Protein AF-A0A7C1EDI6-F1 (afdb_monomer)

Sequence (149 aa):
TLNRVRDKTPDTPVVVLTGMDDEMTAIQALKEGAQDYLVKGRTDSSLLRKSLLYAYERNRLLLDLEENSYKLAESYAKLKEGAIEKSREFREFAEKLAGPARGIKEAADRLKIPGGGAGLDVIQKNAEAILDAVDNILSVENNKNSSGN

Mean predicted aligned error: 11.12 Å

Radius of gyration: 34.9 Å; Cα contacts (8 Å, |Δi|>4): 89; chains: 1; bounding box: 64×27×96 Å

Solvent-accessible surface area (backbone atoms only — not comparable to full-atom values): 8423 Å² total; per-residue (Å²): 112,68,64,69,48,41,78,75,37,77,89,53,71,40,72,47,77,36,76,67,90,45,68,68,62,43,52,50,42,42,75,72,62,31,67,45,71,44,40,59,92,79,58,51,75,67,56,53,51,48,52,53,51,52,32,48,52,55,44,50,54,51,53,53,49,51,55,48,52,51,55,49,54,52,50,53,50,52,52,52,49,53,50,53,51,51,52,50,54,52,46,54,50,37,58,63,47,42,56,60,30,49,51,51,32,54,51,42,62,74,60,64,49,96,83,60,55,75,64,51,59,52,53,32,53,51,24,49,55,50,44,53,52,36,52,53,64,63,45,64,60,61,59,64,68,67,78,72,126

Foldseek 3Di:
DLLVVCVVPVLQAAEAEEQDPDPVVQVVSVVVRHQGYHHPPPDDPVNVVVSNVCSVVVSVVVVVVVVVVVVVVVVVVVVVVVVVVVLVVVLVVLVVLLVVLVVQLVVLVVVPDPVDDPVSVVSNVVSVVSNVVSVVSVVVVVVVVVVPD

Secondary structure (DSSP, 8-state):
-HHHHHTT-TTS--EEEES---HHHHHHHHHTT-SEEEETTT--HHHHHHHHHHHHHHHHHHHHHHHHHHHHHHHHHHHHHHHHHHHHHHHHHHHHHHHHHHHHHHHHHHT--TT--HHHHHHHHHHHHHHHHHHHHHHHHHTTTTS--

pLDDT: mean 85.91, std 12.49, range [36.75, 97.25]

Structure (mmCIF, N/CA/C/O backbone):
data_AF-A0A7C1EDI6-F1
#
_entry.id   AF-A0A7C1EDI6-F1
#
loop_
_atom_site.group_PDB
_atom_site.id
_atom_site.type_symbol
_atom_site.label_atom_id
_atom_site.label_alt_id
_atom_site.label_comp_id
_atom_site.label_asym_id
_atom_site.label_entity_id
_atom_site.label_seq_id
_atom_site.pdbx_PDB_ins_code
_atom_site.Cartn_x
_atom_site.Cartn_y
_atom_site.Cartn_z
_atom_site.occupancy
_atom_site.B_iso_or_equiv
_atom_site.auth_seq_id
_atom_site.auth_comp_id
_atom_site.auth_asym_id
_atom_site.auth_atom_id
_atom_site.pdbx_PDB_model_num
ATOM 1 N N . THR A 1 1 ? -25.388 4.576 20.005 1.00 82.19 1 THR A N 1
ATOM 2 C CA . THR A 1 1 ? -24.254 5.339 20.587 1.00 82.19 1 THR A CA 1
ATOM 3 C C . THR A 1 1 ? -22.950 5.058 19.875 1.00 82.19 1 THR A C 1
ATOM 5 O O . THR A 1 1 ? -22.293 6.023 19.521 1.00 82.19 1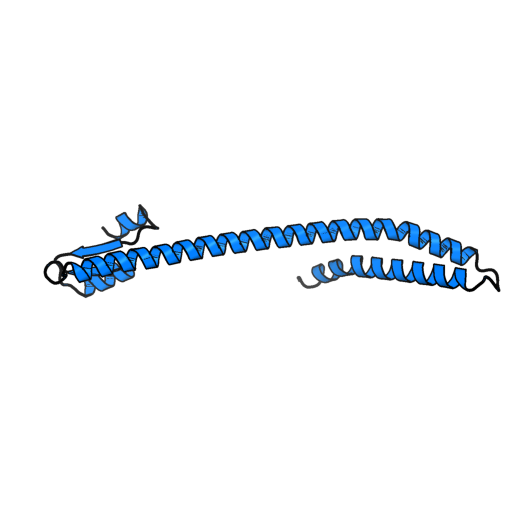 THR A O 1
ATOM 8 N N . LEU A 1 2 ? -22.608 3.790 19.620 1.00 87.56 2 LEU A N 1
ATOM 9 C CA . LEU A 1 2 ? -21.407 3.386 18.880 1.00 87.56 2 LEU A CA 1
ATOM 10 C C . LEU A 1 2 ? -21.246 4.113 17.533 1.00 87.56 2 LEU A C 1
ATOM 12 O O . LEU A 1 2 ? -20.253 4.809 17.352 1.00 87.56 2 LEU A O 1
ATOM 16 N N . ASN A 1 3 ? -22.259 4.056 16.660 1.00 89.19 3 ASN A N 1
ATOM 17 C CA . ASN A 1 3 ? -22.212 4.714 15.343 1.00 89.19 3 ASN A CA 1
ATOM 18 C C . ASN A 1 3 ? -21.893 6.214 15.441 1.00 89.19 3 ASN A C 1
ATOM 20 O O . ASN A 1 3 ? -20.965 6.685 14.806 1.00 89.19 3 ASN A O 1
ATOM 24 N N . ARG A 1 4 ? -22.527 6.941 16.373 1.00 91.88 4 ARG A N 1
ATOM 25 C CA . ARG A 1 4 ? -22.242 8.372 16.603 1.00 91.88 4 ARG A CA 1
ATOM 26 C C . ARG A 1 4 ? -20.792 8.672 17.002 1.00 91.88 4 ARG A C 1
ATOM 28 O O . ARG A 1 4 ? -20.346 9.795 16.792 1.00 91.88 4 ARG A O 1
ATOM 35 N N . VAL A 1 5 ? -20.109 7.742 17.674 1.00 90.50 5 VAL A N 1
ATOM 36 C CA . VAL A 1 5 ? -18.688 7.897 18.025 1.00 90.50 5 VAL A CA 1
ATOM 37 C C . VAL A 1 5 ? -17.841 7.631 16.788 1.00 90.50 5 VAL A C 1
ATOM 39 O O . VAL A 1 5 ? -17.033 8.478 16.429 1.00 90.50 5 VAL A O 1
ATOM 42 N N . ARG A 1 6 ? -18.095 6.521 16.088 1.00 90.12 6 ARG A N 1
ATOM 43 C CA . ARG A 1 6 ? -17.377 6.160 14.859 1.00 90.12 6 ARG A CA 1
ATOM 44 C C . ARG A 1 6 ? -17.489 7.232 13.775 1.00 90.12 6 ARG A C 1
ATOM 46 O O . ARG A 1 6 ? -16.479 7.586 13.188 1.00 90.12 6 ARG A O 1
ATOM 53 N N . ASP A 1 7 ? -18.666 7.825 13.593 1.00 90.25 7 ASP A N 1
ATOM 54 C CA . ASP A 1 7 ? -18.883 8.901 12.616 1.00 90.25 7 ASP A CA 1
ATOM 55 C C . ASP A 1 7 ? -18.039 10.152 12.915 1.00 90.25 7 ASP A C 1
ATOM 57 O O . ASP A 1 7 ? -17.698 10.911 12.013 1.00 90.25 7 ASP A O 1
ATOM 61 N N . LYS A 1 8 ? -17.710 10.393 14.190 1.00 92.25 8 LYS A N 1
ATOM 62 C CA . LYS A 1 8 ? -16.891 11.538 14.615 1.00 92.25 8 LYS A CA 1
ATOM 63 C C . LYS A 1 8 ? -15.398 11.231 14.646 1.00 92.25 8 LYS A C 1
ATOM 65 O O . LYS A 1 8 ? -14.600 12.162 14.598 1.00 92.25 8 LYS A O 1
ATOM 70 N N . THR A 1 9 ? -15.033 9.961 14.789 1.00 90.00 9 THR A N 1
ATOM 71 C CA . THR A 1 9 ? -13.649 9.495 14.926 1.00 90.00 9 THR A CA 1
ATOM 72 C C . THR A 1 9 ? -13.459 8.185 14.149 1.00 90.00 9 THR A C 1
ATOM 74 O O . THR A 1 9 ? -13.342 7.125 14.772 1.00 90.00 9 THR A O 1
ATOM 77 N N . PRO A 1 10 ? -13.467 8.226 12.804 1.00 85.12 10 PRO A N 1
ATOM 78 C CA . PRO A 1 10 ? -13.455 7.022 11.968 1.00 85.12 10 PRO A CA 1
ATOM 79 C C . PRO A 1 10 ? -12.195 6.167 12.162 1.00 85.12 10 PRO A C 1
ATOM 81 O O . PRO A 1 10 ? -12.287 4.943 12.135 1.00 85.12 10 PRO A O 1
ATOM 84 N N . ASP A 1 11 ? -11.066 6.806 12.476 1.00 88.69 11 ASP A N 1
ATOM 85 C CA . ASP A 1 11 ? -9.760 6.150 12.632 1.00 88.69 11 ASP A CA 1
ATOM 86 C C . ASP A 1 11 ? -9.436 5.783 14.086 1.00 88.69 11 ASP A C 1
ATOM 88 O O . ASP A 1 11 ? -8.305 5.425 14.409 1.00 88.69 11 ASP A O 1
ATOM 92 N N . THR A 1 12 ? -10.389 5.934 15.010 1.00 92.12 12 THR A N 1
ATOM 93 C CA . THR A 1 12 ? -10.190 5.584 16.423 1.00 92.12 12 THR A CA 1
ATOM 94 C C . THR A 1 12 ? -10.891 4.263 16.729 1.00 92.12 12 THR A C 1
ATOM 96 O O . THR A 1 12 ? -12.115 4.183 16.596 1.00 92.12 12 THR A O 1
ATOM 99 N N . PRO A 1 13 ? -10.166 3.226 17.187 1.00 93.75 13 PRO A N 1
ATOM 100 C CA . PRO A 1 13 ? -10.784 1.951 17.503 1.00 93.75 13 PRO A CA 1
ATOM 101 C C . PRO A 1 13 ? -11.673 2.093 18.740 1.00 93.75 13 PRO A C 1
ATOM 103 O O . PRO A 1 13 ? -11.284 2.696 19.742 1.00 93.75 13 PRO A O 1
ATOM 106 N N . VAL A 1 14 ? -12.870 1.507 18.687 1.00 94.69 14 VAL A N 1
ATOM 107 C CA . VAL A 1 14 ? -13.853 1.600 19.773 1.00 94.69 14 VAL A CA 1
ATOM 108 C C . VAL A 1 14 ? -14.032 0.241 20.437 1.00 94.69 14 VAL A C 1
ATOM 110 O O . VAL A 1 14 ? -14.423 -0.722 19.784 1.00 94.69 14 VAL A O 1
ATOM 113 N N . VAL A 1 15 ? -13.802 0.174 21.748 1.00 94.31 15 VAL A N 1
ATOM 114 C CA . VAL A 1 15 ? -14.146 -0.981 22.592 1.00 94.31 15 VAL A CA 1
ATOM 115 C C . VAL A 1 15 ? -15.382 -0.638 23.417 1.00 94.31 15 VAL A C 1
ATOM 117 O O . VAL A 1 15 ? -15.433 0.406 24.072 1.00 94.31 15 VAL A O 1
ATOM 120 N N . VAL A 1 16 ? -16.394 -1.503 23.392 1.00 93.56 16 VAL A N 1
ATOM 121 C CA . VAL A 1 16 ? -17.647 -1.301 24.130 1.00 93.56 16 VAL A CA 1
ATOM 122 C C . VAL A 1 16 ? -17.544 -1.967 25.500 1.00 93.56 16 VAL A C 1
ATOM 124 O O . VAL A 1 16 ? -17.243 -3.147 25.586 1.00 93.56 16 VAL A O 1
ATOM 127 N N . LEU A 1 17 ? -17.826 -1.234 26.581 1.00 91.94 17 LEU A N 1
ATOM 128 C CA . LEU A 1 17 ? -17.855 -1.769 27.949 1.00 91.94 17 LEU A CA 1
ATOM 129 C C . LEU A 1 17 ? -19.233 -1.543 28.583 1.00 91.94 17 LEU A C 1
ATOM 131 O O . LEU A 1 17 ? -19.644 -0.401 28.801 1.00 91.94 17 LEU A O 1
ATOM 135 N N . THR A 1 18 ? -19.935 -2.613 28.950 1.00 88.94 18 THR A N 1
ATOM 136 C CA . THR A 1 18 ? -21.329 -2.535 29.428 1.00 88.94 18 THR A CA 1
ATOM 137 C C . THR A 1 18 ? -21.646 -3.570 30.499 1.00 88.94 18 THR A C 1
ATOM 139 O O . THR A 1 18 ? -20.992 -4.593 30.592 1.00 88.94 18 THR A O 1
ATOM 142 N N . GLY A 1 19 ? -22.627 -3.288 31.358 1.00 87.44 19 GLY A N 1
ATOM 143 C CA . GLY A 1 19 ? -23.121 -4.254 32.349 1.00 87.44 19 GLY A CA 1
ATOM 144 C C . GLY A 1 19 ? -24.140 -5.249 31.789 1.00 87.44 19 GLY A C 1
ATOM 145 O O . GLY A 1 19 ? -24.584 -6.124 32.520 1.00 87.44 19 GLY A O 1
ATOM 146 N N . MET A 1 20 ? -24.533 -5.097 30.521 1.00 80.44 20 MET A N 1
ATOM 147 C CA . MET A 1 20 ? -25.445 -6.015 29.845 1.00 80.44 20 MET A CA 1
ATOM 148 C C . MET A 1 20 ? -24.662 -7.230 29.352 1.00 80.44 20 MET A C 1
ATOM 150 O O . MET A 1 20 ? -23.859 -7.131 28.422 1.00 80.44 20 MET A O 1
ATOM 154 N N . ASP A 1 21 ? -24.911 -8.367 29.987 1.00 81.69 21 ASP A N 1
ATOM 155 C CA . ASP A 1 21 ? -24.407 -9.676 29.577 1.00 81.69 21 ASP A CA 1
ATOM 156 C C . ASP A 1 21 ? -25.330 -10.275 28.504 1.00 81.69 21 ASP A C 1
ATOM 158 O O . ASP A 1 21 ? -25.990 -11.285 28.722 1.00 81.69 21 ASP A O 1
ATOM 162 N N . ASP A 1 22 ? -25.450 -9.571 27.375 1.00 87.50 22 ASP A N 1
ATOM 163 C CA . ASP A 1 22 ? -26.239 -10.000 26.220 1.00 87.50 22 ASP A CA 1
ATOM 164 C C . ASP A 1 22 ? -25.330 -10.204 25.005 1.00 87.50 22 ASP A C 1
ATOM 166 O O . ASP A 1 22 ? -24.761 -9.260 24.449 1.00 87.50 22 ASP A O 1
ATOM 170 N N . GLU A 1 23 ? -25.215 -11.461 24.590 1.00 86.06 23 GLU A N 1
ATOM 171 C CA . GLU A 1 23 ? -24.396 -11.889 23.461 1.00 86.06 23 GLU A CA 1
ATOM 172 C C . GLU A 1 23 ? -24.906 -11.317 22.131 1.00 86.06 23 GLU A C 1
ATOM 174 O O . GLU A 1 23 ? -24.107 -10.943 21.270 1.00 86.06 23 GLU A O 1
ATOM 179 N N . MET A 1 24 ? -26.224 -11.157 21.972 1.00 90.69 24 MET A N 1
ATOM 180 C CA . MET A 1 24 ? -26.799 -10.598 20.745 1.00 90.69 24 MET A CA 1
ATOM 181 C C . MET A 1 24 ? -26.401 -9.131 20.563 1.00 90.69 24 MET A C 1
ATOM 183 O O . MET A 1 24 ? -25.996 -8.726 19.469 1.00 90.69 24 MET A O 1
ATOM 187 N N . THR A 1 25 ? -26.438 -8.346 21.642 1.00 89.31 25 THR A N 1
ATOM 188 C CA . THR A 1 25 ? -25.945 -6.963 21.648 1.00 89.31 25 THR A CA 1
ATOM 189 C C . THR A 1 25 ? -24.439 -6.896 21.384 1.00 89.31 25 THR A C 1
ATOM 191 O O . THR A 1 25 ? -23.991 -6.024 20.634 1.00 89.31 25 THR A O 1
ATOM 194 N N . ALA A 1 26 ? -23.653 -7.824 21.940 1.00 88.75 26 ALA A N 1
ATOM 195 C CA . ALA A 1 26 ? -22.215 -7.895 21.687 1.00 88.75 26 ALA A CA 1
ATOM 196 C C . ALA A 1 26 ? -21.907 -8.137 20.200 1.00 88.75 26 ALA A C 1
ATOM 198 O O . ALA A 1 26 ? -21.146 -7.385 19.590 1.00 88.75 26 ALA A O 1
ATOM 199 N N . ILE A 1 27 ? -22.560 -9.130 19.589 1.00 91.50 27 ILE A N 1
ATOM 200 C CA . ILE A 1 27 ? -22.416 -9.441 18.160 1.00 91.50 27 ILE A CA 1
ATOM 201 C C . ILE A 1 27 ? -22.809 -8.237 17.301 1.00 91.50 27 ILE A C 1
ATOM 203 O O . ILE A 1 27 ? -22.115 -7.918 16.333 1.00 91.50 27 ILE A O 1
ATOM 207 N N . GLN A 1 28 ? -23.905 -7.557 17.644 1.00 92.69 28 GLN A N 1
ATOM 208 C CA . GLN A 1 28 ? -24.352 -6.383 16.900 1.00 92.69 28 GLN A CA 1
ATOM 209 C C . GLN A 1 28 ? -23.328 -5.243 16.974 1.00 92.69 28 GLN A C 1
ATOM 211 O O . GLN A 1 28 ? -22.999 -4.658 15.945 1.00 92.69 28 GLN A O 1
ATOM 216 N N . ALA A 1 29 ? -22.758 -4.974 18.152 1.00 91.94 29 ALA A N 1
ATOM 217 C CA . ALA A 1 29 ? -21.714 -3.965 18.310 1.00 91.94 29 ALA A CA 1
ATOM 218 C C . ALA A 1 29 ? -20.469 -4.278 17.459 1.00 91.94 29 ALA A C 1
ATOM 220 O O . ALA A 1 29 ? -19.931 -3.384 16.808 1.00 91.94 29 ALA A O 1
ATOM 221 N N . LEU A 1 30 ? -20.037 -5.544 17.413 1.00 91.81 30 LEU A N 1
ATOM 222 C CA . LEU A 1 30 ? -18.908 -5.971 16.578 1.00 91.81 30 LEU A CA 1
ATOM 223 C C . LEU A 1 30 ? -19.207 -5.806 15.080 1.00 91.81 30 LEU A C 1
ATOM 225 O O . LEU A 1 30 ? -18.370 -5.298 14.337 1.00 91.81 30 LEU A O 1
ATOM 229 N N . LYS A 1 31 ? -20.416 -6.172 14.630 1.00 92.44 31 LYS A N 1
ATOM 230 C CA . LYS A 1 31 ? -20.859 -5.960 13.237 1.00 92.44 31 LYS A CA 1
ATOM 231 C C . LYS A 1 31 ? -20.918 -4.481 12.860 1.00 92.44 31 LYS A C 1
ATOM 233 O O . LYS A 1 31 ? -20.616 -4.124 11.727 1.00 92.44 31 LYS A O 1
ATOM 238 N N . GLU A 1 32 ? -21.272 -3.625 13.812 1.00 91.00 32 GLU A N 1
ATOM 239 C CA . GLU A 1 32 ? -21.250 -2.166 13.673 1.00 91.00 32 GLU A CA 1
ATOM 240 C C . GLU A 1 32 ? -19.836 -1.569 13.781 1.00 91.00 32 GLU A C 1
ATOM 242 O O . GLU A 1 32 ? -19.678 -0.349 13.756 1.00 91.00 32 GLU A O 1
ATOM 247 N N . GLY A 1 33 ? -18.795 -2.402 13.861 1.00 89.19 33 GLY A N 1
ATOM 248 C CA . GLY A 1 33 ? -17.397 -1.982 13.812 1.00 89.19 33 GLY A CA 1
ATOM 249 C C . GLY A 1 33 ? -16.797 -1.609 15.164 1.00 89.19 33 GLY A C 1
ATOM 250 O O . GLY A 1 33 ? -15.801 -0.891 15.195 1.00 89.19 33 GLY A O 1
ATOM 251 N N . ALA A 1 34 ? -17.375 -2.064 16.281 1.00 93.00 34 ALA A N 1
ATOM 252 C CA . ALA A 1 34 ? -16.619 -2.123 17.528 1.00 93.00 34 ALA A CA 1
ATOM 253 C C . ALA A 1 34 ? -15.486 -3.152 17.398 1.00 93.00 34 ALA A C 1
ATOM 255 O O . ALA A 1 34 ? -15.663 -4.227 16.826 1.00 93.00 34 ALA A O 1
ATOM 256 N N . GLN A 1 35 ? -14.329 -2.838 17.971 1.00 92.69 35 GLN A N 1
ATOM 257 C CA . GLN A 1 35 ? -13.161 -3.714 17.956 1.00 92.69 35 GLN A CA 1
ATOM 258 C C . GLN A 1 35 ? -13.262 -4.844 18.975 1.00 92.69 35 GLN A C 1
ATOM 260 O O . GLN A 1 35 ? -12.660 -5.898 18.769 1.00 92.69 35 GLN A O 1
ATOM 265 N N . ASP A 1 36 ? -13.987 -4.599 20.067 1.00 93.75 36 ASP A N 1
ATOM 266 C CA . ASP A 1 36 ? -14.241 -5.570 21.122 1.00 93.75 36 ASP A CA 1
ATOM 267 C C . ASP A 1 36 ? -15.456 -5.153 21.973 1.00 93.75 36 ASP A C 1
ATOM 269 O O . ASP A 1 36 ? -15.869 -3.985 21.971 1.00 93.75 36 ASP A O 1
ATOM 273 N N . TYR A 1 37 ? -16.011 -6.105 22.721 1.00 93.75 37 TYR A N 1
ATOM 274 C CA . TYR A 1 37 ? -17.124 -5.914 23.644 1.00 93.75 37 TYR A CA 1
ATOM 275 C C . TYR A 1 37 ? -16.821 -6.600 24.978 1.00 93.75 37 TYR A C 1
ATOM 277 O O . TYR A 1 37 ? -16.568 -7.799 25.042 1.00 93.75 37 TYR A O 1
ATOM 285 N N . LEU A 1 38 ? -16.886 -5.840 26.066 1.00 92.62 38 LEU A N 1
ATOM 286 C CA . LEU A 1 38 ? -16.517 -6.267 27.408 1.00 92.62 38 LEU A CA 1
ATOM 287 C C . LEU A 1 38 ? -17.702 -6.116 28.367 1.00 92.62 38 LEU A C 1
ATOM 289 O O . LEU A 1 38 ? -18.373 -5.078 28.407 1.00 92.62 38 LEU A O 1
ATOM 293 N N . VAL A 1 39 ? -17.922 -7.139 29.196 1.00 91.56 39 VAL A N 1
ATOM 294 C CA . VAL A 1 39 ? -18.978 -7.144 30.216 1.00 91.56 39 VAL A CA 1
ATOM 295 C C . VAL A 1 39 ? -18.409 -6.692 31.564 1.00 91.56 39 VAL A C 1
ATOM 297 O O . VAL A 1 39 ? -17.483 -7.300 32.114 1.00 91.56 39 VAL A O 1
ATOM 300 N N . LYS A 1 40 ? -18.963 -5.615 32.127 1.00 87.50 40 LYS A N 1
ATOM 301 C CA . LYS A 1 40 ? -18.614 -5.092 33.456 1.00 87.50 40 LYS A CA 1
ATOM 302 C C . LYS A 1 40 ? -18.889 -6.162 34.514 1.00 87.50 40 LYS A C 1
ATOM 304 O O . LYS A 1 40 ? -19.928 -6.808 34.492 1.00 87.50 40 LYS A O 1
ATOM 309 N N . GLY A 1 41 ? -17.955 -6.348 35.446 1.00 83.62 41 GLY A N 1
ATOM 310 C CA . GLY A 1 41 ? -18.056 -7.364 36.503 1.00 83.62 41 GLY A CA 1
ATOM 311 C C . GLY A 1 41 ? -17.582 -8.767 36.100 1.00 83.62 41 GLY A C 1
ATOM 312 O O . GLY A 1 41 ? -17.282 -9.560 36.984 1.00 83.62 41 GLY A O 1
ATOM 313 N N . ARG A 1 42 ? -17.436 -9.056 34.798 1.00 82.25 42 ARG A N 1
ATOM 314 C CA . ARG A 1 42 ? -16.765 -10.270 34.278 1.00 82.25 42 ARG A CA 1
ATOM 315 C C . ARG A 1 42 ? -15.421 -9.993 33.607 1.00 82.25 42 ARG A C 1
ATOM 317 O O . ARG A 1 42 ? -14.682 -10.916 33.291 1.00 82.25 42 ARG A O 1
ATOM 324 N N . THR A 1 43 ? -15.110 -8.719 33.399 1.00 86.31 43 THR A N 1
ATOM 325 C CA . THR A 1 43 ? -13.843 -8.264 32.832 1.00 86.31 43 THR A CA 1
ATOM 326 C C . THR A 1 43 ? -12.893 -7.882 33.959 1.00 86.31 43 THR A C 1
ATOM 328 O O . THR A 1 43 ? -13.190 -6.965 34.728 1.00 86.31 43 THR A O 1
ATOM 331 N N . ASP A 1 44 ? -11.750 -8.559 34.045 1.00 91.50 44 ASP A N 1
ATOM 332 C CA . ASP A 1 44 ? -10.654 -8.141 34.917 1.00 91.50 44 ASP A CA 1
ATOM 333 C C . ASP A 1 44 ? -9.771 -7.063 34.251 1.00 91.50 44 ASP A C 1
ATOM 335 O O . ASP A 1 44 ? -9.866 -6.773 33.053 1.00 91.50 44 ASP A O 1
ATOM 339 N N . SER A 1 45 ? -8.890 -6.444 35.039 1.00 91.06 45 SER A N 1
ATOM 340 C CA . SER A 1 45 ? -7.994 -5.382 34.562 1.00 91.06 45 SER A CA 1
ATOM 341 C C . SER A 1 45 ? -7.000 -5.855 33.495 1.00 91.06 45 SER A C 1
ATOM 343 O O . SER A 1 45 ? -6.552 -5.060 32.665 1.00 91.06 45 SER A O 1
ATOM 345 N N . SER A 1 46 ? -6.651 -7.142 33.486 1.00 93.62 46 SER A N 1
ATOM 346 C CA . SER A 1 46 ? -5.747 -7.730 32.503 1.00 93.62 46 SER A CA 1
ATOM 347 C C . SER A 1 46 ? -6.426 -7.888 31.148 1.00 93.62 46 SER A C 1
ATOM 349 O O . SER A 1 46 ? -5.839 -7.528 30.126 1.00 93.62 46 SER A O 1
ATOM 351 N N . LEU A 1 47 ? -7.673 -8.360 31.141 1.00 92.56 47 LEU A N 1
ATOM 352 C CA . LEU A 1 47 ? -8.481 -8.526 29.942 1.00 92.56 47 LEU A CA 1
ATOM 353 C C . LEU A 1 47 ? -8.797 -7.175 29.295 1.00 92.56 47 LEU A C 1
ATOM 355 O O . LEU A 1 47 ? -8.568 -7.014 28.098 1.00 92.56 47 LEU A O 1
ATOM 359 N N . LEU A 1 48 ? -9.209 -6.178 30.086 1.00 93.50 48 LEU A N 1
ATOM 360 C CA . LEU A 1 48 ? -9.434 -4.817 29.586 1.00 93.50 48 LEU A CA 1
ATOM 361 C C . LEU A 1 48 ? -8.165 -4.232 28.951 1.00 93.50 48 LEU A C 1
ATOM 363 O O . LEU A 1 48 ? -8.217 -3.682 27.852 1.00 93.50 48 LEU A O 1
ATOM 367 N N . ARG A 1 49 ? -7.008 -4.383 29.610 1.00 95.44 49 ARG A N 1
ATOM 368 C CA . ARG A 1 49 ? -5.731 -3.894 29.072 1.00 95.44 49 ARG A CA 1
ATOM 369 C C . ARG A 1 49 ? -5.391 -4.552 27.736 1.00 95.44 49 ARG A C 1
ATOM 371 O O . ARG A 1 49 ? -4.992 -3.856 26.808 1.00 95.44 49 ARG A O 1
ATOM 378 N N . LYS A 1 50 ? -5.535 -5.878 27.636 1.00 95.81 50 LYS A N 1
ATOM 379 C CA . LYS A 1 50 ? -5.276 -6.619 26.391 1.00 95.81 50 LYS A CA 1
ATOM 380 C C . LYS A 1 50 ? -6.217 -6.180 25.274 1.00 95.81 50 LYS A C 1
ATOM 382 O O . LYS A 1 50 ? -5.744 -5.923 24.176 1.00 95.81 50 LYS A O 1
ATOM 387 N N . SER A 1 51 ? -7.507 -6.046 25.574 1.00 95.12 51 SER A N 1
ATOM 388 C CA . SER A 1 51 ? -8.524 -5.592 24.624 1.00 95.12 51 SER A CA 1
ATOM 389 C C . SER A 1 51 ? -8.173 -4.224 24.031 1.00 95.12 51 SER A C 1
ATOM 391 O O . SER A 1 51 ? -8.080 -4.083 22.812 1.00 95.12 51 SER A O 1
ATOM 393 N N . LEU A 1 52 ? -7.844 -3.243 24.881 1.00 94.94 52 LEU A N 1
ATOM 394 C CA . LEU A 1 52 ? -7.428 -1.910 24.434 1.00 94.94 52 LEU A CA 1
ATOM 395 C C . LEU A 1 52 ? -6.132 -1.947 23.615 1.00 94.94 52 LEU A C 1
ATOM 397 O O . LEU A 1 52 ? -6.059 -1.318 22.561 1.00 94.94 52 LEU A O 1
ATOM 401 N N . LEU A 1 53 ? -5.125 -2.700 24.072 1.00 96.69 53 LEU A N 1
ATOM 402 C CA . LEU A 1 53 ? -3.852 -2.827 23.361 1.00 96.69 53 LEU A CA 1
ATOM 403 C C . LEU A 1 53 ? -4.053 -3.431 21.968 1.00 96.69 53 LEU A C 1
ATOM 405 O O . LEU A 1 53 ? -3.531 -2.907 20.991 1.00 96.69 53 LEU A O 1
ATOM 409 N N . TYR A 1 54 ? -4.828 -4.508 21.857 1.00 96.12 54 TYR A N 1
ATOM 410 C CA . TYR A 1 54 ? -5.084 -5.159 20.574 1.00 96.12 54 TYR A CA 1
ATOM 411 C C . TYR A 1 54 ? -5.932 -4.301 19.643 1.00 96.12 54 TYR A C 1
ATOM 413 O O . TYR A 1 54 ? -5.662 -4.272 18.443 1.00 96.12 54 TYR A O 1
ATOM 421 N N . ALA A 1 55 ? -6.922 -3.583 20.176 1.00 95.25 55 ALA A N 1
ATOM 422 C CA . ALA A 1 55 ? -7.722 -2.647 19.400 1.00 95.25 55 ALA A CA 1
ATOM 423 C C . ALA A 1 55 ? -6.847 -1.530 18.808 1.00 95.25 55 ALA A C 1
ATOM 425 O O . ALA A 1 55 ? -6.937 -1.247 17.614 1.00 95.25 55 ALA A O 1
ATOM 426 N N . TYR A 1 56 ? -5.950 -0.961 19.621 1.00 95.00 56 TYR A N 1
ATOM 427 C CA . TYR A 1 56 ? -4.990 0.052 19.189 1.00 95.00 56 TYR A CA 1
ATOM 428 C C . TYR A 1 56 ? -3.996 -0.480 18.150 1.00 95.00 56 TYR A C 1
ATOM 430 O O . TYR A 1 56 ? -3.878 0.092 17.070 1.00 95.00 56 TYR A O 1
ATOM 438 N N . GLU A 1 57 ? -3.314 -1.589 18.444 1.00 96.75 57 GLU A N 1
ATOM 439 C CA . GLU A 1 57 ? -2.298 -2.161 17.552 1.00 96.75 57 GLU A CA 1
ATOM 440 C C . GLU A 1 57 ? -2.893 -2.563 16.198 1.00 96.75 57 GLU A C 1
ATOM 442 O O . GLU A 1 57 ? -2.317 -2.254 15.156 1.00 96.75 57 GLU A O 1
ATOM 447 N N . ARG A 1 58 ? -4.081 -3.186 16.187 1.00 94.62 58 ARG A N 1
ATOM 448 C CA . ARG A 1 58 ? -4.769 -3.539 14.937 1.00 94.62 58 ARG A CA 1
ATOM 449 C C . ARG A 1 58 ? -5.096 -2.296 14.115 1.00 94.62 58 ARG A C 1
ATOM 451 O O . ARG A 1 58 ? -4.903 -2.310 12.905 1.00 94.62 58 ARG A O 1
ATOM 458 N N . ASN A 1 59 ? -5.584 -1.241 14.761 1.00 94.31 59 ASN A N 1
ATOM 459 C CA . ASN A 1 59 ? -5.920 -0.002 14.076 1.00 94.31 59 ASN A CA 1
ATOM 460 C C . ASN A 1 59 ? -4.679 0.697 13.513 1.00 94.31 59 ASN A C 1
ATOM 462 O O . ASN A 1 59 ? -4.693 1.107 12.360 1.00 94.31 59 ASN A O 1
ATOM 466 N N . ARG A 1 60 ? -3.584 0.763 14.285 1.00 95.44 60 ARG A N 1
ATOM 467 C CA . ARG A 1 60 ? -2.316 1.326 13.802 1.00 95.44 60 ARG A CA 1
ATOM 468 C C . ARG A 1 60 ? -1.825 0.590 12.557 1.00 95.44 60 ARG A C 1
ATOM 470 O O . ARG A 1 60 ? -1.529 1.231 11.562 1.00 95.44 60 ARG A O 1
ATOM 477 N N . LEU A 1 61 ? -1.819 -0.745 12.582 1.00 96.06 61 LEU A N 1
ATOM 478 C CA . LEU A 1 61 ? -1.392 -1.547 11.430 1.00 96.06 61 LEU A CA 1
ATOM 479 C C . LEU A 1 61 ? -2.260 -1.323 10.184 1.00 96.06 61 LEU A C 1
ATOM 481 O O . LEU A 1 61 ? -1.740 -1.366 9.072 1.00 96.06 61 LEU A O 1
ATOM 485 N N . LEU A 1 62 ? -3.567 -1.102 10.352 1.00 94.25 62 LEU A N 1
ATOM 486 C CA . LEU A 1 62 ? -4.461 -0.795 9.233 1.00 94.25 62 LEU A CA 1
ATOM 487 C C . LEU A 1 62 ? -4.160 0.583 8.632 1.00 94.25 62 LEU A C 1
ATOM 489 O O . LEU A 1 62 ? -4.040 0.684 7.414 1.00 94.25 62 LEU A O 1
ATOM 493 N N . LEU A 1 63 ? -3.974 1.603 9.472 1.00 94.00 63 LEU A N 1
ATOM 494 C CA . LEU A 1 63 ? -3.610 2.951 9.023 1.00 94.00 63 LEU A CA 1
ATOM 495 C C . LEU A 1 63 ? -2.238 2.968 8.333 1.00 94.00 63 LEU A C 1
ATOM 497 O O . LEU A 1 63 ? -2.094 3.554 7.262 1.00 94.00 63 LEU A O 1
ATOM 501 N N . ASP A 1 64 ? -1.252 2.258 8.890 1.00 96.25 64 ASP A N 1
ATOM 502 C CA . ASP A 1 64 ? 0.082 2.121 8.292 1.00 96.25 64 ASP A CA 1
ATOM 503 C C . ASP A 1 64 ? 0.004 1.447 6.909 1.00 96.25 64 ASP A C 1
ATOM 505 O O . ASP A 1 64 ? 0.712 1.818 5.969 1.00 96.25 64 ASP A O 1
ATOM 509 N N . LEU A 1 65 ? -0.855 0.434 6.761 1.00 96.38 65 LEU A N 1
ATOM 510 C CA . LEU A 1 65 ? -1.059 -0.258 5.488 1.00 96.38 65 LEU A CA 1
ATOM 511 C C . LEU A 1 65 ? -1.699 0.662 4.444 1.00 96.38 65 LEU A C 1
ATOM 513 O O . LEU A 1 65 ? -1.257 0.676 3.293 1.00 96.38 65 LEU A O 1
ATOM 517 N N . GLU A 1 6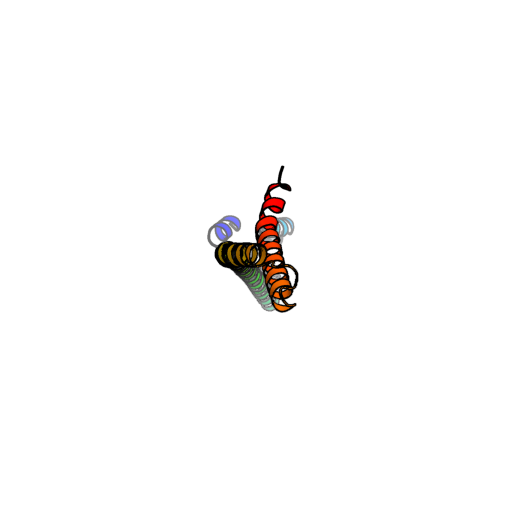6 ? -2.701 1.444 4.840 1.00 95.31 66 GLU A N 1
ATOM 518 C CA . GLU A 1 66 ? -3.360 2.410 3.963 1.00 95.31 66 GLU A CA 1
ATOM 519 C C . GLU A 1 66 ? -2.381 3.496 3.498 1.00 95.31 66 GLU A C 1
ATOM 521 O O . GLU A 1 66 ? -2.237 3.720 2.293 1.00 95.31 66 GLU A O 1
ATOM 526 N N . GLU A 1 67 ? -1.610 4.079 4.418 1.00 96.00 67 GLU A N 1
ATOM 527 C CA . GLU A 1 67 ? -0.592 5.083 4.097 1.00 96.00 67 GLU A CA 1
ATOM 528 C C . GLU A 1 67 ? 0.462 4.533 3.121 1.00 96.00 67 GLU A C 1
ATOM 530 O O . GLU A 1 67 ? 0.823 5.183 2.134 1.00 96.00 67 GLU A O 1
ATOM 535 N N . ASN A 1 68 ? 0.943 3.311 3.354 1.00 96.69 68 ASN A N 1
ATOM 536 C CA . ASN A 1 68 ? 1.922 2.677 2.475 1.00 96.69 68 ASN A CA 1
ATOM 537 C C . ASN A 1 68 ? 1.346 2.373 1.091 1.00 96.69 68 ASN A C 1
ATOM 539 O O . ASN A 1 68 ? 2.040 2.552 0.088 1.00 96.69 68 ASN A O 1
ATOM 543 N N . SER A 1 69 ? 0.082 1.952 1.016 1.00 97.25 69 SER A N 1
ATOM 544 C CA . SER A 1 69 ? -0.597 1.729 -0.262 1.00 97.25 69 SER A CA 1
ATOM 545 C C . SER A 1 69 ? -0.706 3.023 -1.075 1.00 97.25 69 SER A C 1
ATOM 547 O O . SER A 1 69 ? -0.433 3.023 -2.279 1.00 97.25 69 SER A O 1
ATOM 549 N N . TYR A 1 70 ? -0.995 4.142 -0.404 1.00 96.75 70 TYR A N 1
ATOM 550 C CA . TYR A 1 70 ? -1.061 5.462 -1.015 1.00 96.75 70 TYR A CA 1
ATOM 551 C C . TYR A 1 70 ? 0.311 5.909 -1.538 1.00 96.75 70 TYR A C 1
ATOM 553 O O . TYR A 1 70 ? 0.445 6.250 -2.715 1.00 96.75 70 TYR A O 1
ATOM 561 N N . LYS A 1 71 ? 1.358 5.817 -0.706 1.00 96.62 71 LYS A N 1
ATOM 562 C CA . LYS A 1 71 ? 2.745 6.136 -1.101 1.00 96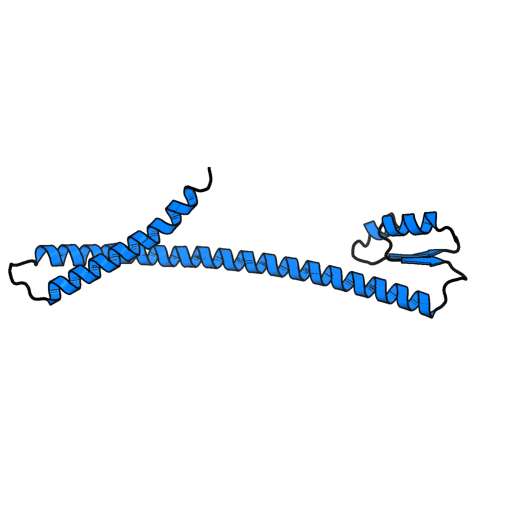.62 71 LYS A CA 1
ATOM 563 C C . LYS A 1 71 ? 3.207 5.302 -2.293 1.00 96.62 71 LYS A C 1
ATOM 565 O O . LYS A 1 71 ? 3.889 5.802 -3.190 1.00 96.62 71 LYS A O 1
ATOM 570 N N . LEU A 1 72 ? 2.837 4.025 -2.315 1.00 96.75 72 LEU A N 1
ATOM 571 C CA . LEU A 1 72 ? 3.180 3.125 -3.405 1.00 96.75 72 LEU A CA 1
ATOM 572 C C . LEU A 1 72 ? 2.489 3.543 -4.710 1.00 96.75 72 LEU A C 1
ATOM 574 O O . LEU A 1 72 ? 3.152 3.642 -5.742 1.00 96.75 72 LEU A O 1
ATOM 578 N N . ALA A 1 73 ? 1.186 3.833 -4.668 1.00 96.38 73 ALA A N 1
ATOM 579 C CA . ALA A 1 73 ? 0.435 4.311 -5.829 1.00 96.38 73 ALA A CA 1
ATOM 580 C C . ALA A 1 73 ? 1.009 5.627 -6.382 1.00 96.38 73 ALA A C 1
ATOM 582 O O . ALA A 1 73 ? 1.189 5.768 -7.594 1.00 96.38 73 ALA A O 1
ATOM 583 N N . GLU A 1 74 ? 1.371 6.557 -5.497 1.00 97.06 74 GLU A N 1
ATOM 584 C CA . GLU A 1 74 ? 2.015 7.817 -5.864 1.00 97.06 74 GLU A CA 1
ATOM 585 C C . GLU A 1 74 ? 3.376 7.586 -6.545 1.00 97.06 74 GLU A C 1
ATOM 587 O O . GLU A 1 74 ? 3.667 8.171 -7.591 1.00 97.06 74 GLU A O 1
ATOM 592 N N . SER A 1 75 ? 4.208 6.696 -5.995 1.00 96.44 75 SER A N 1
ATOM 593 C CA . SER A 1 75 ? 5.503 6.348 -6.587 1.00 96.44 75 SER A CA 1
ATOM 594 C C . SER A 1 75 ? 5.346 5.732 -7.980 1.00 96.44 75 SER A C 1
ATOM 596 O O . SER A 1 75 ? 6.050 6.128 -8.911 1.00 96.44 75 SER A O 1
ATOM 598 N N . TYR A 1 76 ? 4.379 4.829 -8.161 1.00 94.50 76 TYR A N 1
ATOM 599 C CA . TYR A 1 76 ? 4.070 4.258 -9.472 1.00 94.50 76 TYR A CA 1
ATOM 600 C C . TYR A 1 76 ? 3.627 5.315 -10.487 1.00 94.50 76 TYR A C 1
ATOM 602 O O . TYR A 1 76 ? 4.018 5.229 -11.653 1.00 94.50 76 TYR A O 1
ATOM 610 N N . ALA A 1 77 ? 2.838 6.309 -10.068 1.00 94.94 77 ALA A N 1
ATOM 611 C CA . ALA A 1 77 ? 2.432 7.410 -10.938 1.00 94.94 77 ALA A CA 1
ATOM 612 C C . ALA A 1 77 ? 3.648 8.231 -11.399 1.00 94.94 77 ALA A C 1
ATOM 614 O O . ALA A 1 77 ? 3.835 8.412 -12.602 1.00 94.94 77 ALA A O 1
ATOM 615 N N . LYS A 1 78 ? 4.534 8.614 -10.470 1.00 94.50 78 LYS A N 1
ATOM 616 C CA . LYS A 1 78 ? 5.775 9.350 -10.778 1.00 94.50 78 LYS A CA 1
ATOM 617 C C . LYS A 1 78 ? 6.711 8.566 -11.699 1.00 94.50 78 LYS A C 1
ATOM 619 O O . LYS A 1 78 ? 7.276 9.126 -12.633 1.00 94.50 78 LYS A O 1
ATOM 624 N N . LEU A 1 79 ? 6.863 7.258 -11.471 1.00 94.06 79 LEU A N 1
ATOM 625 C CA . LEU A 1 79 ? 7.672 6.391 -12.334 1.00 94.06 79 LEU A CA 1
ATOM 626 C C . LEU A 1 79 ? 7.109 6.317 -13.757 1.00 94.06 79 LEU A C 1
ATOM 628 O O . LEU A 1 79 ? 7.875 6.381 -14.718 1.00 94.06 79 LEU A O 1
ATOM 632 N N . LYS A 1 80 ? 5.782 6.194 -13.903 1.00 89.81 80 LYS A N 1
ATOM 633 C CA . LYS A 1 80 ? 5.127 6.206 -15.219 1.00 89.81 80 LYS A CA 1
ATOM 634 C C . LYS A 1 80 ? 5.327 7.536 -15.933 1.00 89.81 80 LYS A C 1
ATOM 636 O O . LYS A 1 80 ? 5.647 7.530 -17.117 1.00 89.81 80 LYS A O 1
ATOM 641 N N . GLU A 1 81 ? 5.159 8.646 -15.227 1.00 92.69 81 GLU A N 1
ATOM 642 C CA . GLU A 1 81 ? 5.356 9.984 -15.781 1.00 92.69 81 GLU A CA 1
ATOM 643 C C . GLU A 1 81 ? 6.797 10.183 -16.265 1.00 92.69 81 GLU A C 1
ATOM 645 O O . GLU A 1 81 ? 7.009 10.496 -17.435 1.00 92.69 81 GLU A O 1
ATOM 650 N N . GLY A 1 82 ? 7.790 9.860 -15.431 1.00 92.25 82 GLY A N 1
ATOM 651 C CA . GLY A 1 82 ? 9.199 9.945 -15.821 1.00 92.25 82 GLY A CA 1
ATOM 652 C C . GLY A 1 82 ? 9.576 8.997 -16.968 1.00 92.25 82 GLY A C 1
ATOM 653 O O . GLY A 1 82 ? 10.431 9.322 -17.790 1.00 92.25 82 GLY A O 1
ATOM 654 N N . ALA A 1 83 ? 8.933 7.829 -17.074 1.00 89.44 83 ALA A N 1
ATOM 655 C CA . ALA A 1 83 ? 9.126 6.929 -18.212 1.00 89.44 83 ALA A CA 1
ATOM 656 C C . ALA A 1 83 ? 8.550 7.510 -19.514 1.00 89.44 83 ALA A C 1
ATOM 658 O O . ALA A 1 83 ? 9.173 7.373 -20.570 1.00 89.44 83 ALA A O 1
ATOM 659 N N . ILE A 1 84 ? 7.388 8.169 -19.448 1.00 89.50 84 ILE A N 1
ATOM 660 C CA . ILE A 1 84 ? 6.782 8.866 -20.591 1.00 89.50 84 ILE A CA 1
ATOM 661 C C . ILE A 1 84 ? 7.671 10.035 -21.026 1.00 89.50 84 ILE A C 1
ATOM 663 O O . ILE A 1 84 ? 7.941 10.182 -22.216 1.00 89.50 84 ILE A O 1
ATOM 667 N N . GLU A 1 85 ? 8.159 10.836 -20.080 1.00 91.06 85 GLU A N 1
ATOM 668 C CA . GLU A 1 85 ? 9.046 11.969 -20.355 1.00 91.06 85 GLU A CA 1
ATOM 669 C C . GLU A 1 85 ? 10.356 11.519 -21.012 1.00 91.06 85 GLU A C 1
ATOM 671 O O . GLU A 1 85 ? 10.683 11.981 -22.103 1.00 91.06 85 GLU A O 1
ATOM 676 N N . LYS A 1 86 ? 11.043 10.518 -20.445 1.00 86.25 86 LYS A N 1
ATOM 677 C CA . LYS A 1 86 ? 12.262 9.957 -21.055 1.00 86.25 86 LYS A CA 1
ATOM 678 C C . LYS A 1 86 ? 12.023 9.373 -22.444 1.00 86.25 86 LYS A C 1
ATOM 680 O O . LYS A 1 86 ? 12.874 9.508 -23.320 1.00 86.25 86 LYS A O 1
ATOM 685 N N . SER A 1 87 ? 10.883 8.714 -22.654 1.00 87.56 87 SER A N 1
ATOM 686 C CA . SER A 1 87 ? 10.533 8.178 -23.976 1.00 87.56 87 SER A CA 1
ATOM 687 C C . SER A 1 87 ? 10.354 9.306 -24.994 1.00 87.56 87 SER A C 1
ATOM 689 O O . SER A 1 87 ? 10.816 9.185 -26.127 1.00 87.56 87 SER A O 1
ATOM 691 N N . ARG A 1 88 ? 9.753 10.429 -24.577 1.00 87.88 88 ARG A N 1
ATOM 692 C CA . ARG A 1 88 ? 9.602 11.632 -25.404 1.00 87.88 88 ARG A CA 1
ATOM 693 C C . ARG A 1 88 ? 10.949 12.264 -25.744 1.00 87.88 88 ARG A C 1
ATOM 695 O O . ARG A 1 88 ? 11.208 12.514 -26.915 1.00 87.88 88 ARG A O 1
ATOM 702 N N . GLU A 1 89 ? 11.824 12.464 -24.761 1.00 90.38 89 GLU A N 1
ATOM 703 C CA . GLU A 1 89 ? 13.170 13.009 -24.994 1.00 90.38 89 GLU A CA 1
ATOM 704 C C . GLU A 1 89 ? 13.976 12.138 -25.962 1.00 90.38 89 GLU A C 1
ATOM 706 O O . GLU A 1 89 ? 14.602 12.634 -26.902 1.00 90.38 89 GLU A O 1
ATOM 711 N N . PHE A 1 90 ? 13.939 10.820 -25.757 1.00 88.44 90 PHE A N 1
ATOM 712 C CA . PHE A 1 90 ? 14.639 9.878 -26.619 1.00 88.44 90 PHE A CA 1
ATOM 713 C C . PHE A 1 90 ? 14.090 9.897 -28.049 1.00 88.44 90 PHE A C 1
ATOM 715 O O . PHE A 1 90 ? 14.862 9.841 -29.006 1.00 88.44 90 PHE A O 1
ATOM 722 N N . ARG A 1 91 ? 12.770 10.049 -28.205 1.00 85.94 91 ARG A N 1
ATOM 723 C CA . ARG A 1 91 ? 12.124 10.233 -29.505 1.00 85.94 91 ARG A CA 1
ATOM 724 C C . ARG A 1 91 ? 12.582 11.515 -30.196 1.00 85.94 91 ARG A C 1
ATOM 726 O O . ARG A 1 91 ? 12.997 11.459 -31.349 1.00 85.94 91 ARG A O 1
ATOM 733 N N . GLU A 1 92 ? 12.550 12.649 -29.505 1.00 89.81 92 GLU A N 1
ATOM 734 C CA . GLU A 1 92 ? 13.018 13.922 -30.067 1.00 89.81 92 GLU A CA 1
ATOM 735 C C . GLU A 1 92 ? 14.486 13.843 -30.501 1.00 89.81 92 GLU A C 1
ATOM 737 O O . GLU A 1 92 ? 14.878 14.392 -31.532 1.00 89.81 92 GLU A O 1
ATOM 742 N N . PHE A 1 93 ? 15.314 13.141 -29.725 1.00 90.50 93 PHE A N 1
ATOM 743 C CA . PHE A 1 93 ? 16.699 12.874 -30.086 1.00 90.50 93 PHE A CA 1
ATOM 744 C C . PHE A 1 93 ? 16.811 11.999 -31.344 1.00 90.50 93 PHE A C 1
ATOM 746 O O . PHE A 1 93 ? 17.557 12.342 -32.262 1.00 90.50 93 PHE A O 1
ATOM 753 N N . ALA A 1 94 ? 16.044 10.908 -31.421 1.00 87.94 94 ALA A N 1
ATOM 754 C CA . ALA A 1 94 ? 16.001 10.021 -32.581 1.00 87.94 94 ALA A CA 1
ATOM 755 C C . ALA A 1 94 ? 15.569 10.768 -33.860 1.00 87.94 94 ALA A C 1
ATOM 757 O O . ALA A 1 94 ? 16.225 10.654 -34.897 1.00 87.94 94 ALA A O 1
ATOM 758 N N . GLU A 1 95 ? 14.533 11.609 -33.776 1.00 86.94 95 GLU A N 1
ATOM 759 C CA . GLU A 1 95 ? 14.066 12.449 -34.888 1.00 86.94 95 GLU A CA 1
ATOM 760 C C . GLU A 1 95 ? 15.154 13.435 -35.352 1.00 86.94 95 GLU A C 1
ATOM 762 O O . GLU A 1 95 ? 15.385 13.591 -36.555 1.00 86.94 95 GLU A O 1
ATOM 767 N N . LYS A 1 96 ? 15.897 14.043 -34.416 1.00 90.25 96 LYS A N 1
ATOM 768 C CA . LYS A 1 96 ? 17.031 14.932 -34.732 1.00 90.25 96 LYS A CA 1
ATOM 769 C C . LYS A 1 96 ? 18.198 14.203 -35.402 1.00 90.25 96 LYS A C 1
ATOM 771 O O . LYS A 1 96 ? 18.891 14.820 -36.209 1.00 90.25 96 LYS A O 1
ATOM 776 N N . LEU A 1 97 ? 18.422 12.921 -35.103 1.00 88.75 97 LEU A N 1
ATOM 777 C CA . LEU A 1 97 ? 19.472 12.108 -35.733 1.00 88.75 97 LEU A CA 1
ATOM 778 C C . LEU A 1 97 ? 19.101 11.602 -37.131 1.00 88.75 97 LEU A C 1
ATOM 780 O O . LEU A 1 97 ? 19.988 11.426 -37.971 1.00 88.75 97 LEU A O 1
ATOM 784 N N . ALA A 1 98 ? 17.810 11.403 -37.403 1.00 89.06 98 ALA A N 1
ATOM 785 C CA . ALA A 1 98 ? 17.341 10.896 -38.689 1.00 89.06 98 ALA A CA 1
ATOM 786 C C . ALA A 1 98 ? 17.759 11.794 -39.865 1.00 89.06 98 ALA A C 1
ATOM 788 O O . ALA A 1 98 ? 18.172 11.297 -40.912 1.00 89.06 98 ALA A O 1
ATOM 789 N N . GLY A 1 99 ? 17.688 13.119 -39.691 1.00 90.12 99 GLY A N 1
ATOM 790 C CA . GLY A 1 99 ? 18.076 14.093 -40.718 1.00 90.12 99 GLY A CA 1
ATOM 791 C C . GLY A 1 99 ? 19.546 13.959 -41.146 1.00 90.12 99 GLY A C 1
ATOM 792 O O . GLY A 1 99 ? 19.808 13.697 -42.322 1.00 90.12 99 GLY A O 1
ATOM 793 N N . PRO A 1 100 ? 20.510 14.087 -40.215 1.00 89.38 100 PRO A N 1
ATOM 794 C CA . 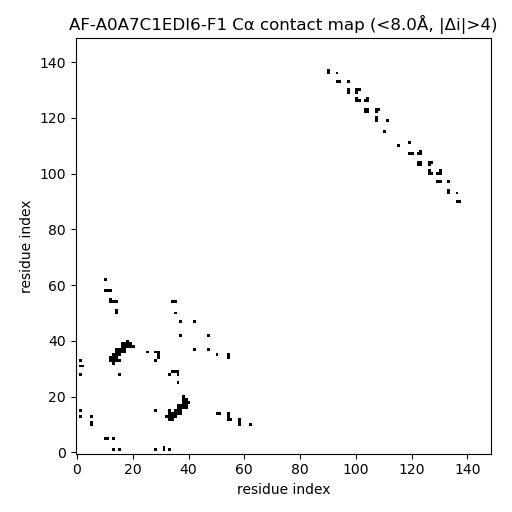PRO A 1 100 ? 21.927 13.868 -40.490 1.00 89.38 100 PRO A CA 1
ATOM 795 C C . PRO A 1 100 ? 22.239 12.483 -41.067 1.00 89.38 100 PRO A C 1
ATOM 797 O O . PRO A 1 100 ? 22.979 12.396 -42.044 1.00 89.38 100 PRO A O 1
ATOM 800 N N . ALA A 1 101 ? 21.660 11.406 -40.521 1.00 88.62 101 ALA A N 1
ATOM 801 C CA . ALA A 1 101 ? 21.893 10.048 -41.021 1.00 88.62 101 ALA A CA 1
ATOM 802 C C . ALA A 1 101 ? 21.414 9.882 -42.473 1.00 88.62 101 ALA A C 1
ATOM 804 O O . ALA A 1 101 ? 22.135 9.329 -43.306 1.00 88.62 101 ALA A O 1
ATOM 805 N N . ARG A 1 102 ? 20.243 10.441 -42.810 1.00 87.88 102 ARG A N 1
ATOM 806 C CA . ARG A 1 102 ? 19.732 10.479 -44.186 1.00 87.88 102 ARG A CA 1
ATOM 807 C C . ARG A 1 102 ? 20.661 11.268 -45.108 1.00 87.88 102 ARG A C 1
ATOM 809 O O . ARG A 1 102 ? 20.993 10.780 -46.181 1.00 87.88 102 ARG A O 1
ATOM 816 N N . GLY A 1 103 ? 21.144 12.428 -44.665 1.00 87.62 103 GLY A N 1
ATOM 817 C CA . GLY A 1 103 ? 22.102 13.233 -45.427 1.00 87.62 103 GLY A CA 1
ATOM 818 C C . GLY A 1 103 ? 23.426 12.507 -45.692 1.00 87.62 103 GLY A C 1
ATOM 819 O O . GLY A 1 103 ? 23.938 12.553 -46.809 1.00 87.62 103 GLY A O 1
ATOM 820 N N . ILE A 1 104 ? 23.959 11.786 -44.698 1.00 87.88 104 ILE A N 1
ATOM 821 C CA . ILE A 1 104 ? 25.169 10.961 -44.846 1.00 87.88 104 ILE A CA 1
ATOM 822 C C . ILE A 1 104 ? 24.933 9.833 -45.851 1.00 87.88 104 ILE A C 1
ATOM 824 O O . ILE A 1 104 ? 25.769 9.624 -46.730 1.00 87.88 104 ILE A O 1
ATOM 828 N N . LYS A 1 105 ? 23.793 9.138 -45.756 1.00 85.00 105 LYS A N 1
ATOM 829 C CA . LYS A 1 105 ? 23.417 8.088 -46.708 1.00 85.00 105 LYS A CA 1
ATOM 830 C C . LYS A 1 105 ? 23.336 8.637 -48.136 1.00 85.00 105 LYS A C 1
ATOM 832 O O . LYS A 1 105 ? 23.973 8.094 -49.032 1.00 85.00 105 LYS A O 1
ATOM 837 N N . GLU A 1 106 ? 22.622 9.745 -48.339 1.00 85.94 106 GLU A N 1
ATOM 838 C CA . GLU A 1 106 ? 22.475 10.384 -49.653 1.00 85.94 106 GLU A CA 1
ATOM 839 C C . GLU A 1 106 ? 23.818 10.849 -50.234 1.00 85.94 106 GLU A C 1
ATOM 841 O O . GLU A 1 106 ? 24.068 10.696 -51.431 1.00 85.94 106 GLU A O 1
ATOM 846 N N . ALA A 1 107 ? 24.699 11.410 -49.401 1.00 85.19 107 ALA A N 1
ATOM 847 C CA . ALA A 1 107 ? 26.034 11.820 -49.820 1.00 85.19 107 ALA A CA 1
ATOM 848 C C . ALA A 1 107 ? 26.907 10.614 -50.201 1.00 85.19 107 ALA A C 1
ATOM 850 O O . ALA A 1 107 ? 27.576 10.651 -51.235 1.00 85.19 107 ALA A O 1
ATOM 851 N N . ALA A 1 108 ? 26.869 9.537 -49.409 1.00 82.25 108 ALA A N 1
ATOM 852 C CA . ALA A 1 108 ? 27.579 8.297 -49.705 1.00 82.25 108 ALA A CA 1
ATOM 853 C C . ALA A 1 108 ? 27.085 7.663 -51.017 1.00 82.25 108 ALA A C 1
ATOM 855 O O . ALA A 1 108 ? 27.904 7.286 -51.853 1.00 82.25 108 ALA A O 1
ATOM 856 N N . ASP A 1 109 ? 25.768 7.633 -51.248 1.00 82.75 109 ASP A N 1
ATOM 857 C CA . ASP A 1 109 ? 25.177 7.102 -52.481 1.00 82.75 109 ASP A CA 1
ATOM 858 C C . ASP A 1 109 ? 25.600 7.906 -53.725 1.00 82.75 109 ASP A C 1
ATOM 860 O O . ASP A 1 109 ? 25.862 7.318 -54.773 1.00 82.75 109 ASP A O 1
ATOM 864 N N . ARG A 1 110 ? 25.739 9.237 -53.623 1.00 83.12 110 ARG A N 1
ATOM 865 C CA . ARG A 1 110 ? 26.236 10.089 -54.725 1.00 83.12 110 ARG A CA 1
ATOM 866 C C . ARG A 1 110 ? 27.728 9.909 -55.006 1.00 83.12 110 ARG A C 1
ATOM 868 O O . ARG A 1 110 ? 28.163 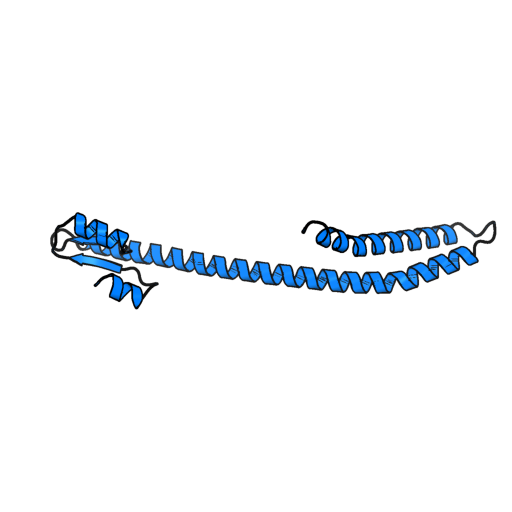10.114 -56.135 1.00 83.12 110 ARG A O 1
ATOM 875 N N . LEU A 1 111 ? 28.507 9.558 -53.985 1.00 79.38 111 LEU A N 1
ATOM 876 C CA . LEU A 1 111 ? 29.952 9.335 -54.076 1.00 79.38 111 LEU A CA 1
ATOM 877 C C . LEU A 1 111 ? 30.317 7.907 -54.501 1.00 79.38 111 LEU A C 1
ATOM 879 O O . LEU A 1 111 ? 31.507 7.612 -54.626 1.00 79.38 111 LEU A O 1
ATOM 883 N N . LYS A 1 112 ? 29.332 7.029 -54.749 1.00 65.44 112 LYS A N 1
ATOM 884 C CA . LYS A 1 112 ? 29.548 5.698 -55.333 1.00 65.44 112 LYS A CA 1
ATOM 885 C C . LYS A 1 112 ? 30.098 5.809 -56.756 1.00 65.44 112 LYS A C 1
ATOM 887 O O . LYS A 1 112 ? 29.386 5.696 -57.749 1.00 65.44 112 LYS A O 1
ATOM 892 N N . ILE A 1 113 ? 31.406 6.000 -56.846 1.00 58.09 113 ILE A N 1
ATOM 893 C CA . ILE A 1 113 ? 32.203 5.733 -58.038 1.00 58.09 113 ILE A CA 1
ATOM 894 C C . ILE A 1 113 ? 32.498 4.221 -58.027 1.00 58.09 113 ILE A C 1
ATOM 896 O O . ILE A 1 113 ? 32.829 3.695 -56.960 1.00 58.09 113 ILE A O 1
ATOM 900 N N . PRO A 1 114 ? 32.399 3.490 -59.154 1.00 51.00 114 PRO A N 1
ATOM 901 C CA . PRO A 1 114 ? 32.830 2.094 -59.216 1.00 51.00 114 PRO A CA 1
ATOM 902 C C . PRO A 1 114 ? 34.286 1.972 -58.727 1.00 51.00 114 PRO A C 1
ATOM 904 O O . PRO A 1 114 ? 35.189 2.527 -59.348 1.00 51.00 114 PRO A O 1
ATOM 907 N N . GLY A 1 115 ? 34.505 1.302 -57.587 1.00 54.78 115 GLY A N 1
ATOM 908 C CA . GLY A 1 115 ? 35.815 1.209 -56.918 1.00 54.78 115 GLY A CA 1
ATOM 909 C C . GLY A 1 115 ? 36.028 2.143 -55.713 1.00 54.78 115 GLY A C 1
ATOM 910 O O . GLY A 1 115 ? 37.131 2.174 -55.169 1.00 54.78 115 GLY A O 1
ATOM 911 N N . GLY A 1 116 ? 35.007 2.889 -55.273 1.00 57.88 116 GLY A N 1
ATOM 912 C CA . GLY A 1 116 ? 35.031 3.640 -54.014 1.00 57.88 116 GLY A CA 1
ATOM 913 C C . GLY A 1 116 ? 35.320 2.711 -52.832 1.00 57.88 116 GLY A C 1
ATOM 914 O O . GLY A 1 116 ? 34.636 1.713 -52.644 1.00 57.88 116 GLY A O 1
ATOM 915 N N . GLY A 1 117 ? 36.390 2.992 -52.086 1.00 65.94 117 GLY A N 1
ATOM 916 C CA . GLY A 1 117 ? 36.943 2.059 -51.102 1.00 65.94 117 GLY A CA 1
ATOM 917 C C . GLY A 1 117 ? 35.977 1.686 -49.973 1.00 65.94 117 GLY A C 1
ATOM 918 O O . GLY A 1 117 ? 35.076 2.452 -49.634 1.00 65.94 117 GLY A O 1
ATOM 919 N N . ALA A 1 118 ? 36.251 0.544 -49.330 1.00 69.12 118 ALA A N 1
ATOM 920 C CA . ALA A 1 118 ? 35.466 -0.090 -48.259 1.00 69.12 118 ALA A CA 1
ATOM 921 C C . ALA A 1 118 ? 34.979 0.843 -47.124 1.00 69.12 118 ALA A C 1
ATOM 923 O O . ALA A 1 118 ? 34.059 0.496 -46.390 1.00 69.12 118 ALA A O 1
ATOM 924 N N . GLY A 1 119 ? 35.570 2.031 -46.964 1.00 75.12 119 GLY A N 1
ATOM 925 C CA . GLY A 1 119 ? 35.104 3.049 -46.022 1.00 75.12 119 GLY A CA 1
ATOM 926 C C . GLY A 1 119 ? 33.735 3.657 -46.364 1.00 75.12 119 GLY A C 1
ATOM 927 O O . GLY A 1 119 ? 32.965 3.919 -45.443 1.00 75.12 119 GLY A O 1
ATOM 928 N N . LEU A 1 120 ? 33.398 3.851 -47.647 1.00 76.94 120 LEU A N 1
ATOM 929 C CA . LEU A 1 120 ? 32.089 4.404 -48.043 1.00 76.94 120 LEU A CA 1
ATOM 930 C C . LEU A 1 120 ? 30.952 3.412 -47.767 1.00 76.94 120 LEU A C 1
ATOM 932 O O . LEU A 1 120 ? 29.908 3.811 -47.252 1.00 76.94 120 LEU A O 1
ATOM 936 N N . ASP A 1 121 ? 31.197 2.122 -48.001 1.00 79.00 121 ASP A N 1
ATOM 937 C CA . ASP A 1 121 ? 30.244 1.049 -47.699 1.00 79.00 121 ASP A CA 1
ATOM 938 C C . ASP A 1 121 ? 29.958 0.949 -46.193 1.00 79.00 121 ASP A C 1
ATOM 940 O O . ASP A 1 121 ? 28.816 0.756 -45.776 1.00 79.00 121 ASP A O 1
ATOM 944 N N . VAL A 1 122 ? 30.983 1.130 -45.350 1.00 84.00 122 VAL A N 1
ATOM 945 C CA . VAL A 1 122 ? 30.826 1.133 -43.885 1.00 84.00 122 VAL A CA 1
ATOM 946 C C . VAL A 1 122 ? 30.024 2.346 -43.410 1.00 84.00 122 VAL A C 1
ATOM 948 O O . VAL A 1 122 ? 29.145 2.198 -42.562 1.00 84.00 122 VAL A O 1
ATOM 951 N N . ILE A 1 123 ? 30.287 3.539 -43.954 1.00 85.12 123 ILE A N 1
ATOM 952 C CA . ILE A 1 123 ? 29.533 4.758 -43.614 1.00 85.12 123 ILE A CA 1
ATOM 953 C C . ILE A 1 123 ? 28.059 4.602 -43.994 1.00 85.12 123 ILE A C 1
ATOM 955 O O . ILE A 1 123 ? 27.185 4.921 -43.188 1.00 85.12 123 ILE A O 1
ATOM 959 N N . GLN A 1 124 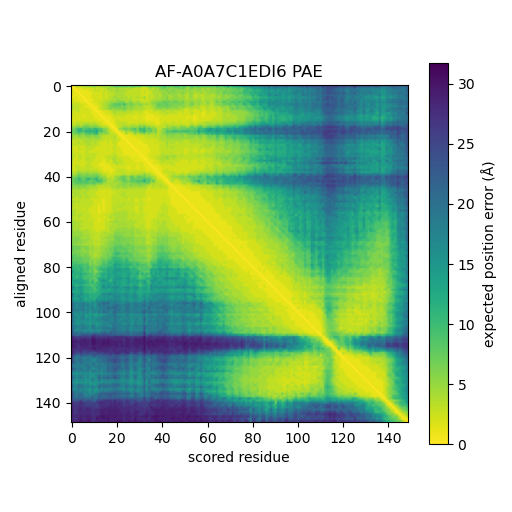? 27.781 4.062 -45.182 1.00 81.75 124 GLN A N 1
ATOM 960 C CA . GLN A 1 124 ? 26.419 3.781 -45.623 1.00 81.75 124 GLN A CA 1
ATOM 961 C C . GLN A 1 124 ? 25.722 2.776 -44.707 1.00 81.75 124 GLN A C 1
ATOM 963 O O . GLN A 1 124 ? 24.629 3.054 -44.218 1.00 81.75 124 GLN A O 1
ATOM 968 N N . LYS A 1 125 ? 26.370 1.641 -44.428 1.00 86.56 125 LYS A N 1
ATOM 969 C CA . LYS A 1 125 ? 25.817 0.600 -43.556 1.00 86.56 125 LYS A CA 1
ATOM 970 C C . LYS A 1 125 ? 25.495 1.136 -42.160 1.00 86.56 125 LYS A C 1
ATOM 972 O O . LYS A 1 125 ? 24.467 0.790 -41.586 1.00 86.56 125 LYS A O 1
ATOM 977 N N . ASN A 1 126 ? 26.351 1.999 -41.615 1.00 86.44 126 ASN A N 1
ATOM 978 C CA . ASN A 1 126 ? 26.113 2.626 -40.318 1.00 86.44 126 ASN A CA 1
ATOM 979 C C . ASN A 1 126 ? 24.959 3.638 -40.373 1.00 86.44 126 ASN A C 1
ATOM 981 O O . ASN A 1 126 ? 24.155 3.680 -39.446 1.00 86.44 126 ASN A O 1
ATOM 985 N N . ALA A 1 127 ? 24.848 4.429 -41.444 1.00 88.00 127 ALA A N 1
ATOM 986 C CA . ALA A 1 127 ? 23.735 5.360 -41.628 1.00 88.00 127 ALA A CA 1
ATOM 987 C C . ALA A 1 127 ? 22.388 4.628 -41.762 1.00 88.00 127 ALA A C 1
ATOM 989 O O . ALA A 1 127 ? 21.403 5.054 -41.164 1.00 88.00 127 ALA A O 1
ATOM 990 N N . GLU A 1 128 ? 22.353 3.507 -42.485 1.00 88.56 128 GLU A N 1
ATOM 991 C CA . GLU A 1 128 ? 21.176 2.636 -42.599 1.00 88.56 128 GLU A CA 1
ATOM 992 C C . GLU A 1 128 ? 20.799 2.026 -41.246 1.00 88.56 128 GLU A C 1
ATOM 994 O O . GLU A 1 128 ? 19.656 2.161 -40.823 1.00 88.56 128 GLU A O 1
ATOM 999 N N . ALA A 1 129 ? 21.768 1.488 -40.499 1.00 90.06 129 ALA A N 1
ATOM 1000 C CA . ALA A 1 129 ? 21.516 0.955 -39.160 1.00 90.06 129 ALA A CA 1
ATOM 1001 C C . ALA A 1 129 ? 20.968 2.014 -38.181 1.00 90.06 129 ALA A C 1
ATOM 1003 O O . ALA A 1 129 ? 20.138 1.697 -37.329 1.00 90.06 129 ALA A O 1
ATOM 1004 N N . ILE A 1 130 ? 21.412 3.273 -38.294 1.00 90.38 130 ILE A N 1
ATOM 1005 C CA . ILE A 1 130 ? 20.881 4.385 -37.490 1.00 90.38 130 ILE A CA 1
ATOM 1006 C C . ILE A 1 130 ? 19.433 4.693 -37.882 1.00 90.38 130 ILE A C 1
ATOM 1008 O O . ILE A 1 130 ? 18.598 4.865 -36.999 1.00 90.38 130 ILE A O 1
ATOM 1012 N N . LEU A 1 131 ? 19.124 4.753 -39.179 1.00 88.31 131 LEU A N 1
ATOM 1013 C CA . LEU A 1 131 ? 17.764 5.016 -39.658 1.00 88.31 131 LEU A CA 1
ATOM 1014 C C . LEU A 1 131 ? 16.797 3.897 -39.247 1.00 88.31 131 LEU A C 1
ATOM 1016 O O . LEU A 1 131 ? 15.738 4.196 -38.705 1.00 88.31 131 LEU A O 1
ATOM 1020 N N . ASP A 1 132 ? 17.203 2.634 -39.384 1.00 90.56 132 ASP A N 1
ATOM 1021 C CA . ASP A 1 132 ? 16.408 1.479 -38.954 1.00 90.56 132 ASP A CA 1
ATOM 1022 C C . ASP A 1 132 ? 16.152 1.498 -37.438 1.00 90.56 132 ASP A C 1
ATOM 1024 O O . ASP A 1 132 ? 15.056 1.186 -36.966 1.00 90.56 132 ASP A O 1
ATOM 1028 N N . ALA A 1 133 ? 17.156 1.876 -36.640 1.00 87.62 133 ALA A N 1
ATOM 1029 C CA . ALA A 1 133 ? 16.998 2.016 -35.196 1.00 87.62 133 ALA A CA 1
ATOM 1030 C C . ALA A 1 133 ? 16.002 3.131 -34.841 1.00 87.62 133 ALA A C 1
ATOM 1032 O O . ALA A 1 133 ? 15.148 2.929 -33.976 1.00 87.62 133 ALA A O 1
ATOM 1033 N N . VAL A 1 134 ? 16.077 4.279 -35.522 1.00 88.44 134 VAL A N 1
ATOM 1034 C CA . VAL A 1 134 ? 15.128 5.386 -35.344 1.00 88.44 134 VAL A CA 1
ATOM 1035 C C . VAL A 1 134 ? 13.710 4.951 -35.716 1.00 88.44 134 VAL A C 1
ATOM 1037 O O . VAL A 1 134 ? 12.795 5.145 -34.917 1.00 88.44 134 VAL A O 1
ATOM 1040 N N . ASP A 1 135 ? 13.520 4.308 -36.866 1.00 86.81 135 ASP A N 1
ATOM 1041 C CA . ASP A 1 135 ? 12.203 3.857 -37.323 1.00 86.81 135 ASP A CA 1
ATOM 1042 C C . ASP A 1 135 ? 11.581 2.844 -36.349 1.00 86.81 135 ASP A C 1
ATOM 1044 O O . ASP A 1 135 ? 10.400 2.952 -36.003 1.00 86.81 135 ASP A O 1
ATOM 1048 N N . ASN A 1 136 ? 12.382 1.921 -35.806 1.00 85.75 136 ASN A N 1
ATOM 1049 C CA . ASN A 1 136 ? 11.934 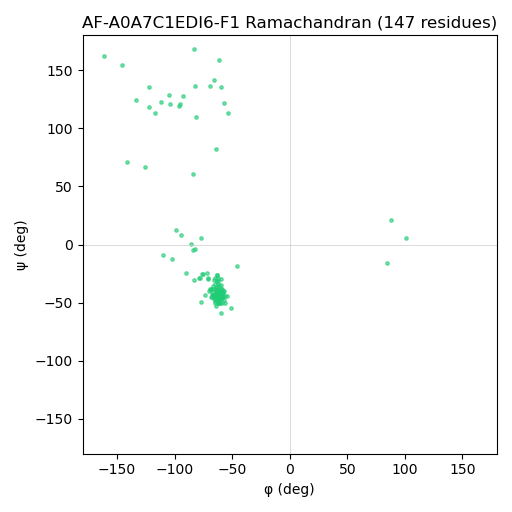1.003 -34.760 1.00 85.75 136 ASN A CA 1
ATOM 1050 C C . ASN A 1 136 ? 11.465 1.754 -33.504 1.00 85.75 136 ASN A C 1
ATOM 1052 O O . ASN A 1 136 ? 10.373 1.479 -33.009 1.00 85.75 136 ASN A O 1
ATOM 1056 N N . ILE A 1 137 ? 12.235 2.732 -33.018 1.00 83.94 137 ILE A N 1
ATOM 1057 C CA . ILE A 1 137 ? 11.877 3.543 -31.841 1.00 83.94 137 ILE A CA 1
ATOM 1058 C C . ILE A 1 137 ? 10.561 4.300 -32.070 1.00 83.94 137 ILE A C 1
ATOM 1060 O O . ILE A 1 137 ? 9.702 4.320 -31.188 1.00 83.94 137 ILE A O 1
ATOM 1064 N N . LEU A 1 138 ? 10.366 4.870 -33.262 1.00 77.69 138 LEU A N 1
ATOM 1065 C CA . LEU A 1 138 ? 9.147 5.602 -33.621 1.00 77.69 138 LEU A CA 1
ATOM 1066 C C . LEU A 1 138 ? 7.930 4.679 -33.805 1.00 77.69 138 LEU A C 1
ATOM 1068 O O . LEU A 1 138 ? 6.796 5.097 -33.562 1.00 77.69 138 LEU A O 1
ATOM 1072 N N . SER A 1 139 ? 8.146 3.421 -34.204 1.00 76.38 139 SER A N 1
ATOM 1073 C CA . SER A 1 139 ? 7.080 2.439 -34.444 1.00 76.38 139 SER A CA 1
ATOM 1074 C C . SER A 1 139 ? 6.464 1.842 -33.166 1.00 76.38 139 SER A C 1
ATOM 1076 O O . SER A 1 139 ? 5.296 1.443 -33.179 1.00 76.38 139 SER A O 1
ATOM 1078 N N . VAL A 1 140 ? 7.202 1.820 -32.046 1.00 69.12 140 VAL A N 1
ATOM 1079 C CA . VAL A 1 140 ? 6.779 1.194 -30.773 1.00 69.12 140 VAL A CA 1
ATOM 1080 C C . VAL A 1 140 ? 5.529 1.853 -30.161 1.00 69.12 140 VAL A C 1
ATOM 1082 O O . VAL A 1 140 ? 4.761 1.182 -29.468 1.00 69.12 140 VAL A O 1
ATOM 1085 N N . GLU A 1 141 ? 5.251 3.130 -30.443 1.00 56.84 141 GLU A N 1
ATOM 1086 C CA . GLU 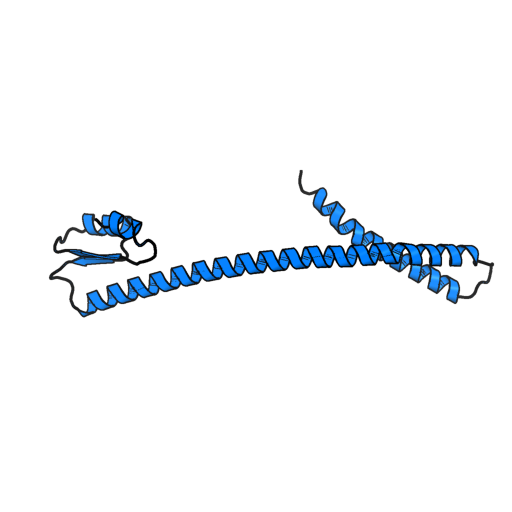A 1 141 ? 4.024 3.805 -29.981 1.00 56.84 141 GLU A CA 1
ATOM 1087 C C . GLU A 1 141 ? 2.797 3.545 -30.868 1.00 56.84 141 GLU A C 1
ATOM 1089 O O . GLU A 1 141 ? 1.684 3.470 -30.347 1.00 56.84 141 GLU A O 1
ATOM 1094 N N . ASN A 1 142 ? 2.968 3.325 -32.177 1.00 53.66 142 ASN A N 1
ATOM 1095 C CA . ASN A 1 142 ? 1.836 3.086 -33.083 1.00 53.66 142 ASN A CA 1
ATOM 1096 C C . ASN A 1 142 ? 1.094 1.781 -32.755 1.00 53.66 142 ASN A C 1
ATOM 1098 O O . ASN A 1 142 ? -0.118 1.690 -32.939 1.00 53.66 142 ASN A O 1
ATOM 1102 N N . ASN A 1 143 ? 1.796 0.792 -32.197 1.00 51.91 143 ASN A N 1
ATOM 1103 C CA . ASN A 1 143 ? 1.200 -0.494 -31.840 1.00 51.91 143 ASN A CA 1
ATOM 1104 C C . ASN A 1 143 ? 0.331 -0.415 -30.564 1.00 51.91 143 ASN A C 1
ATOM 1106 O O . ASN A 1 143 ? -0.633 -1.167 -30.427 1.00 51.91 143 ASN A O 1
ATOM 1110 N N . LYS A 1 144 ? 0.591 0.546 -29.658 1.00 51.34 144 LYS A N 1
ATOM 1111 C CA . LYS A 1 144 ? -0.244 0.767 -28.458 1.00 51.34 144 LYS A CA 1
ATOM 1112 C C . LYS A 1 144 ? -1.610 1.385 -28.776 1.00 51.34 144 LYS A C 1
ATOM 1114 O O . LYS A 1 144 ? -2.551 1.140 -28.030 1.00 51.34 144 LYS A O 1
ATOM 1119 N N . ASN A 1 145 ? -1.743 2.099 -29.896 1.00 46.75 145 ASN A N 1
ATOM 1120 C CA . ASN A 1 145 ? -3.021 2.662 -30.352 1.00 46.75 145 ASN A CA 1
ATOM 1121 C C . ASN A 1 145 ? -3.888 1.663 -31.145 1.00 46.75 145 ASN A C 1
ATOM 1123 O O . ASN A 1 145 ? -5.017 1.995 -31.492 1.00 46.75 145 ASN A O 1
ATOM 1127 N N . SER A 1 146 ? -3.391 0.449 -31.425 1.00 45.78 146 SER A N 1
ATOM 1128 C CA . SER A 1 146 ? -4.129 -0.589 -32.170 1.00 45.78 146 SER A CA 1
ATOM 1129 C C . SER A 1 146 ? -4.734 -1.701 -31.299 1.00 45.78 146 SER A C 1
ATOM 1131 O O . SER A 1 146 ? -5.592 -2.439 -31.770 1.00 45.7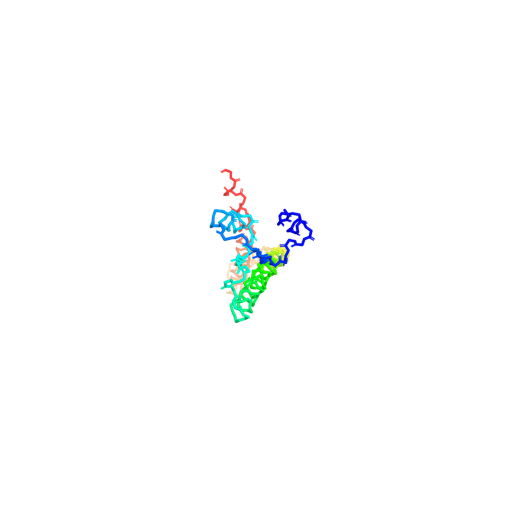8 146 SER A O 1
ATOM 1133 N N . SER A 1 147 ? -4.352 -1.787 -30.018 1.00 46.34 147 SER A N 1
ATOM 1134 C CA . SER A 1 147 ? -4.868 -2.789 -29.061 1.00 46.34 147 SER A CA 1
ATOM 1135 C C . SER A 1 147 ? -5.974 -2.257 -28.138 1.00 46.34 147 SER A C 1
ATOM 1137 O O . SER A 1 147 ? -6.301 -2.890 -27.137 1.00 46.34 147 SER A O 1
ATOM 1139 N N . GLY A 1 148 ? -6.525 -1.082 -28.445 1.00 47.69 148 GLY A N 1
ATOM 1140 C CA . GLY A 1 148 ? -7.633 -0.460 -27.722 1.00 47.69 148 GLY A CA 1
ATOM 1141 C C . GLY A 1 148 ? -8.777 -0.115 -28.666 1.00 47.69 148 GLY A C 1
ATOM 1142 O O . GLY A 1 148 ? -9.031 1.063 -28.893 1.00 47.69 148 GLY A O 1
ATOM 1143 N N . ASN A 1 149 ? -9.424 -1.133 -29.235 1.00 36.75 149 ASN A N 1
ATOM 1144 C CA . ASN A 1 149 ? -10.756 -1.031 -29.829 1.00 36.75 149 ASN A CA 1
ATOM 1145 C C . ASN A 1 149 ? -11.498 -2.357 -29.647 1.00 36.75 149 ASN A C 1
ATOM 1147 O O . ASN A 1 149 ? -10.859 -3.406 -29.891 1.00 36.75 149 ASN A O 1
#